Protein AF-A0A5B0N719-F1 (afdb_monomer)

Organism: NCBI:txid56615

Solvent-accessible surface area (backbone atoms only — not comparable to full-atom values): 7606 Å² total; per-residue (Å²): 74,69,68,37,44,54,38,32,76,72,73,35,22,42,89,78,24,72,66,42,41,52,54,50,47,60,51,62,78,51,52,43,96,76,28,27,24,29,72,31,68,63,18,52,64,71,74,46,94,36,74,33,99,54,61,28,63,41,53,22,18,38,50,40,45,19,40,58,40,20,56,54,85,70,59,62,67,48,50,37,25,48,47,39,49,58,73,53,44,46,97,88,70,46,58,76,88,70,76,77,76,37,72,49,93,50,78,42,75,41,82,56,87,60,44,50,50,59,35,37,54,50,26,49,55,54,46,42,73,74,41,74,87,62,87,126

Radius of gyration: 14.67 Å; Cα contacts (8 Å, |Δi|>4): 193; chains: 1; bounding box: 34×38×34 Å

InterPro domains:
  IPR008930 Terpenoid cyclases/protein prenyltransferase alpha-alpha toroid [SSF48239] (1-132)
  IPR018333 Squalene cyclase [PTHR11764] (1-131)
  IPR032696 Squalene cyclase, C-terminal [PF13243] (12-128)

Mean predicted aligned error: 2.64 Å

pLDDT: mean 96.44, std 3.18, range [80.75, 98.81]

Nearest PDB structures (foldseek):
  1w6j-assembly1_A  TM=9.826E-01  e=7.976E-10  Homo sapiens
  1w6k-assembly1_A  TM=9.835E-01  e=1.128E-09  Homo sapiens
  3sqc-assembly2_B  TM=9.086E-01  e=1.402E-05  Alicyclobacillus acidocaldarius
  2sqc-assembly1_A  TM=8.920E-01  e=5.302E-05  Alicyclobacillus acidocaldarius
  8pak-assembly1_A  TM=6.566E-01  e=6.083E-03  Cystobacter fuscus DSM 2262

Sequence (136 aa):
MFALESLSLNNETYKNSLLVKKACRFLLDRQMDDGGWGESFKSCEQGVYIHHQTSQVFQTAWAVLALLAAKYPEPEPIQRACRLIISRQTADGQWLDGAIEGVFNKTTSVTYPHYKFAWSISALGKAHKRFPDVQW

Structure (mmCIF, N/CA/C/O backbone):
data_AF-A0A5B0N719-F1
#
_entry.id   AF-A0A5B0N719-F1
#
loop_
_atom_site.group_PDB
_atom_site.id
_atom_site.type_symbol
_atom_site.label_atom_id
_atom_site.label_alt_id
_atom_site.label_comp_id
_atom_site.label_asym_id
_atom_site.label_entity_id
_atom_site.label_seq_id
_atom_site.pdbx_PDB_ins_code
_atom_site.Cartn_x
_atom_site.Cartn_y
_atom_site.Cartn_z
_atom_site.occupancy
_atom_site.B_iso_or_equiv
_atom_site.auth_seq_id
_atom_site.auth_comp_id
_atom_site.auth_asym_id
_atom_site.auth_atom_id
_atom_site.pdbx_PDB_model_num
ATOM 1 N N . MET A 1 1 ? -1.084 6.807 3.318 1.00 93.94 1 MET A N 1
ATOM 2 C CA . MET A 1 1 ? -0.419 6.299 4.537 1.00 93.94 1 MET A CA 1
ATOM 3 C C . MET A 1 1 ? -0.391 7.352 5.640 1.00 93.94 1 MET A C 1
ATOM 5 O O . MET A 1 1 ? -1.240 7.263 6.514 1.00 93.94 1 MET A O 1
ATOM 9 N N . PHE A 1 2 ? 0.462 8.382 5.558 1.00 97.69 2 PHE A N 1
ATOM 10 C CA . PHE A 1 2 ? 0.664 9.375 6.631 1.00 97.69 2 PHE A CA 1
ATOM 11 C C . PHE A 1 2 ? -0.615 9.971 7.237 1.00 97.69 2 PHE A C 1
ATOM 13 O O . PHE A 1 2 ? -0.742 10.045 8.453 1.00 97.69 2 PHE A O 1
ATOM 20 N N . ALA A 1 3 ? -1.592 10.357 6.410 1.00 97.81 3 ALA A N 1
ATOM 21 C CA . ALA A 1 3 ? -2.846 10.922 6.911 1.00 97.81 3 ALA A CA 1
ATOM 22 C C . ALA A 1 3 ? -3.629 9.939 7.802 1.00 97.81 3 ALA A C 1
ATOM 24 O O . ALA A 1 3 ? -4.135 10.328 8.847 1.00 97.81 3 ALA A O 1
ATOM 25 N N . LEU A 1 4 ? -3.695 8.659 7.420 1.00 98.31 4 LEU A N 1
ATOM 26 C CA . LEU A 1 4 ? -4.389 7.631 8.200 1.00 98.31 4 LEU A CA 1
ATOM 27 C C . LEU A 1 4 ? -3.636 7.274 9.488 1.00 98.31 4 LEU A C 1
ATOM 29 O O . LEU A 1 4 ? -4.271 7.022 10.506 1.00 98.31 4 LEU A O 1
ATOM 33 N N . GLU A 1 5 ? -2.302 7.310 9.470 1.00 97.50 5 GLU A N 1
ATOM 34 C CA . GLU A 1 5 ? -1.497 7.171 10.690 1.00 97.50 5 GLU A CA 1
ATOM 35 C C . GLU A 1 5 ? -1.738 8.334 11.657 1.00 97.50 5 GLU A C 1
ATOM 37 O O . GLU A 1 5 ? -2.019 8.100 12.829 1.00 97.50 5 GLU A O 1
ATOM 42 N N . SER A 1 6 ? -1.714 9.572 11.159 1.00 98.19 6 SER A N 1
ATOM 43 C CA . SER A 1 6 ? -1.976 10.773 11.961 1.00 98.19 6 SER A CA 1
ATOM 44 C C . SER A 1 6 ? -3.379 10.761 12.580 1.00 98.19 6 SER A C 1
ATOM 46 O O . SER A 1 6 ? -3.531 10.952 13.785 1.00 98.19 6 SER A O 1
ATOM 48 N N . LEU A 1 7 ? -4.406 10.432 11.790 1.00 98.00 7 LEU A N 1
ATOM 49 C CA . LEU A 1 7 ? -5.775 10.276 12.291 1.00 98.00 7 LEU A CA 1
ATOM 50 C C . LEU A 1 7 ? -5.859 9.183 13.367 1.00 98.00 7 LEU A C 1
ATOM 52 O O . LEU A 1 7 ? -6.474 9.393 14.414 1.00 98.00 7 LEU A O 1
ATOM 56 N N . SER A 1 8 ? -5.166 8.055 13.176 1.00 97.62 8 SER A N 1
ATOM 57 C CA . SER A 1 8 ? -5.121 6.999 14.190 1.00 97.62 8 SER A CA 1
ATOM 58 C C . SER A 1 8 ? -4.489 7.457 15.507 1.00 97.62 8 SER A C 1
ATOM 60 O O . SER A 1 8 ? -4.909 6.962 16.555 1.00 97.62 8 SER A O 1
ATOM 62 N N . LEU A 1 9 ? -3.506 8.365 15.490 1.00 97.62 9 LEU A N 1
ATOM 63 C CA . LEU A 1 9 ? -2.917 8.928 16.715 1.00 97.62 9 LEU A CA 1
ATOM 64 C C . LEU A 1 9 ? -3.929 9.778 17.499 1.00 97.62 9 LEU A C 1
ATOM 66 O O . LEU A 1 9 ? -3.878 9.813 18.725 1.00 97.62 9 LEU A O 1
ATOM 70 N N . ASN A 1 10 ? -4.905 10.366 16.808 1.00 97.38 10 ASN A N 1
ATOM 71 C CA . ASN A 1 10 ? -6.025 11.099 17.402 1.00 97.38 10 ASN A CA 1
ATOM 72 C C . ASN A 1 10 ? -7.240 10.207 17.715 1.00 97.38 10 ASN A C 1
ATOM 74 O O . ASN A 1 10 ? -8.340 10.707 17.936 1.00 97.38 10 ASN A O 1
ATOM 78 N N . ASN A 1 11 ? -7.062 8.881 17.748 1.00 97.25 11 ASN A N 1
ATOM 79 C CA . ASN A 1 11 ? -8.127 7.891 17.953 1.00 97.25 11 ASN A CA 1
ATOM 80 C C . ASN A 1 11 ? -9.230 7.899 16.877 1.00 97.25 11 ASN A C 1
ATOM 82 O O . ASN A 1 11 ? -10.307 7.327 17.084 1.00 97.25 11 ASN A O 1
ATOM 86 N N . GLU A 1 12 ? -8.962 8.477 15.706 1.00 98.31 12 GLU A N 1
ATOM 87 C CA . GLU A 1 12 ? -9.826 8.352 14.539 1.00 98.31 12 GLU A CA 1
ATOM 88 C C . GLU A 1 12 ? -9.482 7.082 13.756 1.00 98.31 12 GLU A C 1
ATOM 90 O O . GLU A 1 12 ? -8.357 6.851 13.324 1.00 98.31 12 GLU A O 1
ATOM 95 N N . THR A 1 13 ? -10.480 6.227 13.571 1.00 98.38 13 THR A N 1
ATOM 96 C CA . THR A 1 13 ? -10.358 4.898 12.964 1.00 98.38 13 THR A CA 1
ATOM 97 C C . THR A 1 13 ? -11.535 4.642 12.028 1.00 98.38 13 THR A C 1
ATOM 99 O O . THR A 1 13 ? -12.503 5.406 11.987 1.00 98.38 13 THR A O 1
ATOM 102 N N . TYR A 1 14 ? -11.505 3.522 11.306 1.00 98.44 14 TYR A N 1
ATOM 103 C CA . TYR A 1 14 ? -12.590 3.132 10.409 1.00 98.44 14 TYR A CA 1
ATOM 104 C C . TYR A 1 14 ? -13.943 3.033 11.127 1.00 98.44 14 TYR A C 1
ATOM 106 O O . TYR A 1 14 ? -14.981 3.326 10.540 1.00 98.44 14 TYR A O 1
ATOM 114 N N . LYS A 1 15 ? -13.957 2.665 12.415 1.00 98.38 15 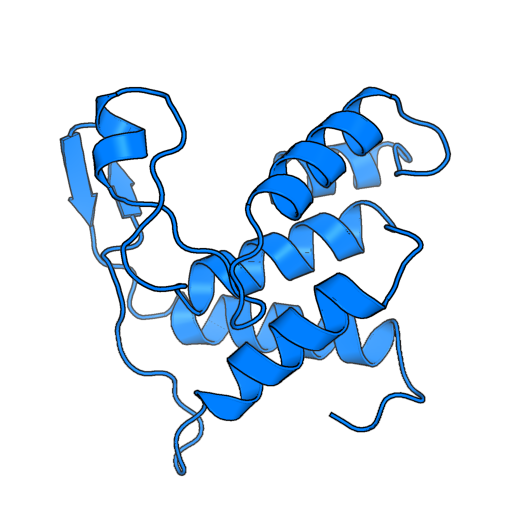LYS A N 1
ATOM 115 C CA . LYS A 1 15 ? -15.197 2.509 13.188 1.00 98.38 15 LYS A CA 1
ATOM 116 C C . LYS A 1 15 ? -15.908 3.844 13.446 1.00 98.38 15 LYS A C 1
ATOM 118 O O . LYS A 1 15 ? -17.136 3.878 13.414 1.00 98.38 15 LYS A O 1
ATOM 123 N N . ASN A 1 16 ? -15.161 4.921 13.698 1.00 98.19 16 ASN A N 1
ATOM 124 C CA . ASN A 1 16 ? -15.689 6.168 14.268 1.00 98.19 16 ASN A CA 1
ATOM 125 C C . ASN A 1 16 ? -15.454 7.433 13.423 1.00 98.19 16 ASN A C 1
ATOM 127 O O . ASN A 1 16 ? -16.022 8.465 13.761 1.00 98.19 16 ASN A O 1
ATOM 131 N N . SER A 1 17 ? -14.685 7.382 12.330 1.00 98.44 17 SER A N 1
ATOM 132 C CA . SER A 1 17 ? -14.409 8.561 11.496 1.00 98.44 17 SER A CA 1
ATOM 133 C C . SER A 1 17 ? -14.870 8.381 10.049 1.00 98.44 17 SER A C 1
ATOM 135 O O . SER A 1 17 ? -14.462 7.455 9.343 1.00 98.44 17 SER A O 1
ATOM 137 N N . LEU A 1 18 ? -15.707 9.309 9.573 1.00 98.25 18 LEU A N 1
ATOM 138 C CA . LEU A 1 18 ? -16.128 9.366 8.167 1.00 98.25 18 LEU A CA 1
ATOM 139 C C . LEU A 1 18 ? -14.948 9.661 7.229 1.00 98.25 18 LEU A C 1
ATOM 141 O O . LEU A 1 18 ? -14.931 9.163 6.103 1.00 98.25 18 LEU A O 1
ATOM 145 N N . LEU A 1 19 ? -13.959 10.434 7.687 1.00 97.94 19 LEU A N 1
ATOM 146 C CA . LEU A 1 19 ? -12.751 10.745 6.918 1.00 97.94 19 LEU A CA 1
ATOM 147 C C . LEU A 1 19 ? -11.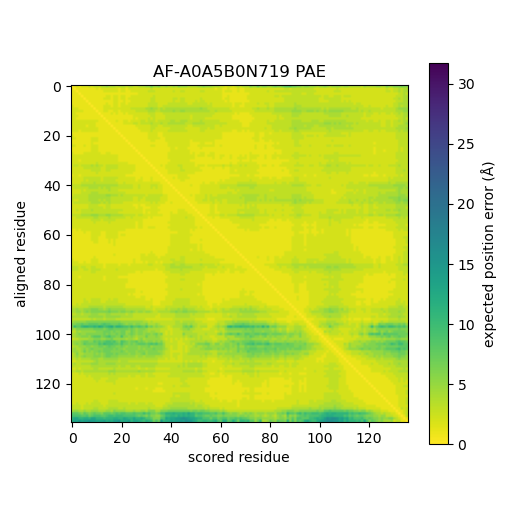909 9.486 6.712 1.00 97.94 19 LEU A C 1
ATOM 149 O O . LEU A 1 19 ? -11.521 9.183 5.583 1.00 97.94 19 LEU A O 1
ATOM 153 N N . VAL A 1 20 ? -11.713 8.702 7.777 1.00 98.69 20 VAL A N 1
ATOM 154 C CA . VAL A 1 20 ? -10.992 7.425 7.700 1.00 98.69 20 VAL A CA 1
ATOM 155 C C . VAL A 1 20 ? -11.710 6.445 6.773 1.00 98.69 20 VAL A C 1
ATOM 157 O O . VAL A 1 20 ? -11.068 5.848 5.912 1.00 98.69 20 VAL A O 1
ATOM 160 N N . LYS A 1 21 ? -13.043 6.328 6.863 1.00 98.75 21 LYS A N 1
ATOM 161 C CA . LYS A 1 21 ? -13.826 5.477 5.945 1.00 98.75 21 LYS A CA 1
ATOM 162 C C . LYS A 1 21 ? -13.633 5.873 4.481 1.00 98.75 21 LYS A C 1
ATOM 164 O O . LYS A 1 21 ? -13.397 5.001 3.647 1.00 98.75 21 LYS A O 1
ATOM 169 N N . LYS A 1 22 ? -13.691 7.174 4.168 1.00 98.62 22 LYS A N 1
ATOM 170 C CA . LYS A 1 22 ? -13.460 7.689 2.806 1.00 98.62 22 LYS A CA 1
ATOM 171 C C . LYS A 1 22 ? -12.043 7.387 2.316 1.00 98.62 22 LYS A C 1
ATOM 173 O O . LYS A 1 22 ? -11.881 6.939 1.185 1.00 98.62 22 LYS A O 1
ATOM 178 N N . ALA A 1 23 ? -11.033 7.576 3.163 1.00 98.56 23 ALA A N 1
ATOM 179 C CA . ALA A 1 23 ? -9.645 7.279 2.820 1.00 98.56 23 ALA A CA 1
ATOM 180 C C . ALA A 1 23 ? -9.406 5.775 2.589 1.00 98.56 23 ALA A C 1
ATOM 182 O O . ALA A 1 23 ? -8.760 5.404 1.612 1.00 98.56 23 ALA A O 1
ATOM 183 N N . CYS A 1 24 ? -9.970 4.899 3.428 1.00 98.75 24 CYS A N 1
ATOM 184 C CA . CYS A 1 24 ? -9.928 3.453 3.198 1.00 98.75 24 CYS A CA 1
ATOM 185 C C . CYS A 1 24 ? -10.615 3.080 1.885 1.00 98.75 24 CYS A C 1
ATOM 187 O O . CYS A 1 24 ? -10.041 2.340 1.094 1.00 98.75 24 CYS A O 1
ATOM 189 N N . ARG A 1 25 ? -11.811 3.623 1.620 1.00 98.69 25 ARG A N 1
ATOM 190 C CA . ARG A 1 25 ? -12.540 3.351 0.376 1.00 98.69 25 ARG A CA 1
ATOM 191 C C . ARG A 1 25 ? -11.738 3.770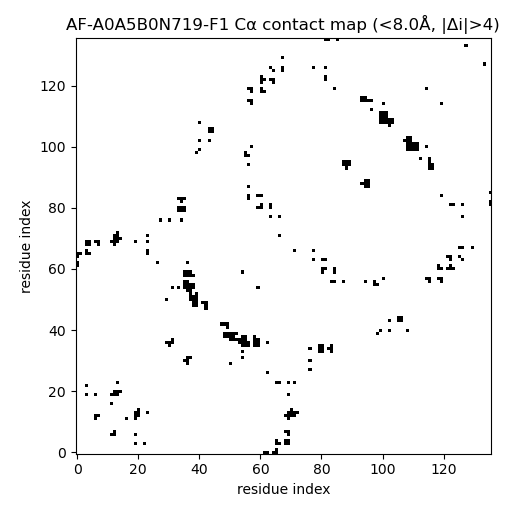 -0.855 1.00 98.69 25 ARG A C 1
ATOM 193 O O . ARG A 1 25 ? -11.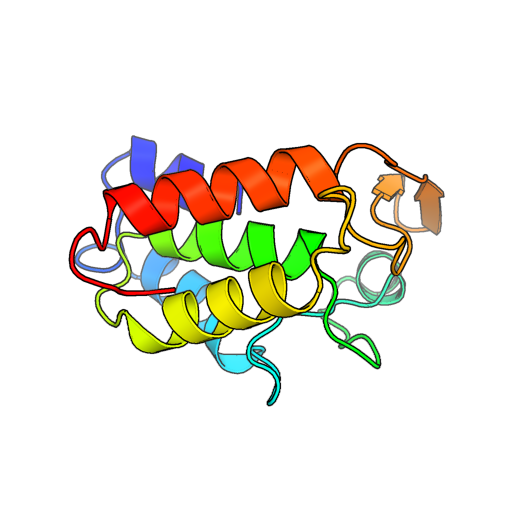633 2.985 -1.787 1.00 98.69 25 ARG A O 1
ATOM 200 N N . PHE A 1 26 ? -11.107 4.944 -0.817 1.00 98.69 26 PHE A N 1
ATOM 201 C CA . PHE A 1 26 ? -10.235 5.418 -1.892 1.00 98.69 26 PHE A CA 1
ATOM 202 C C . PHE A 1 26 ? -9.121 4.418 -2.231 1.00 98.69 26 PHE A C 1
ATOM 204 O O . PHE A 1 26 ? -8.872 4.180 -3.412 1.00 98.69 26 PHE A O 1
ATOM 211 N N . LEU A 1 27 ? -8.473 3.836 -1.213 1.00 98.69 27 LEU A N 1
ATOM 212 C CA . LEU A 1 27 ? -7.458 2.800 -1.410 1.00 98.69 27 LEU A CA 1
ATOM 213 C C . LEU A 1 27 ? -8.082 1.524 -1.977 1.00 98.69 27 LEU A C 1
ATOM 215 O O . LEU A 1 27 ? -7.612 1.023 -2.989 1.00 98.69 27 LEU A O 1
ATOM 219 N N . LEU A 1 28 ? -9.150 1.016 -1.364 1.00 98.62 28 LEU A N 1
ATOM 220 C CA . LEU A 1 28 ? -9.774 -0.252 -1.759 1.00 98.62 28 LEU A CA 1
ATOM 221 C C . LEU A 1 28 ? -10.310 -0.228 -3.195 1.00 98.62 28 LEU A C 1
ATOM 223 O O . LEU A 1 28 ? -10.139 -1.202 -3.914 1.00 98.62 28 LEU A O 1
ATOM 227 N N . ASP A 1 29 ? -10.856 0.905 -3.645 1.00 98.44 29 ASP A N 1
ATOM 228 C CA . ASP A 1 29 ? -11.302 1.108 -5.034 1.00 98.44 29 ASP A CA 1
ATOM 229 C C . ASP A 1 29 ? -10.161 1.050 -6.067 1.00 98.44 29 ASP A C 1
ATOM 231 O O . ASP A 1 29 ? -10.416 1.067 -7.267 1.00 98.44 29 ASP A O 1
ATOM 235 N N . ARG A 1 30 ? -8.904 1.035 -5.612 1.00 98.62 30 ARG A N 1
ATOM 236 C CA . ARG A 1 30 ? -7.691 1.063 -6.444 1.00 98.62 30 ARG A CA 1
ATOM 237 C C . ARG A 1 30 ? -6.794 -0.152 -6.229 1.00 98.62 30 ARG A C 1
ATOM 239 O O . ARG A 1 30 ? -5.686 -0.170 -6.766 1.00 98.62 30 ARG A O 1
ATOM 246 N N . GLN A 1 31 ? -7.234 -1.136 -5.441 1.00 98.75 31 GLN A N 1
ATOM 247 C CA . GLN A 1 31 ? -6.515 -2.400 -5.344 1.00 98.75 31 GLN A CA 1
ATOM 248 C C . GLN A 1 31 ? -6.600 -3.119 -6.691 1.00 98.75 31 GLN A C 1
ATOM 250 O O . GLN A 1 31 ? -7.685 -3.295 -7.237 1.00 98.75 31 GLN A O 1
ATOM 255 N N . MET A 1 32 ? -5.454 -3.521 -7.225 1.00 98.56 32 MET A N 1
ATOM 256 C CA . MET A 1 32 ? -5.360 -4.225 -8.501 1.00 98.56 32 MET A CA 1
ATOM 257 C C . MET A 1 32 ? -5.713 -5.713 -8.334 1.00 98.56 32 MET A C 1
ATOM 259 O O . MET A 1 32 ? -5.771 -6.239 -7.216 1.00 98.56 32 MET A O 1
ATOM 263 N N . ASP A 1 33 ? -5.926 -6.414 -9.448 1.00 98.25 33 ASP A N 1
A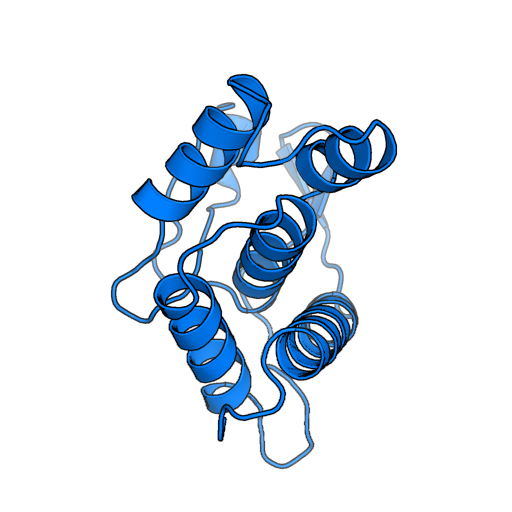TOM 264 C CA . ASP A 1 33 ? -6.314 -7.835 -9.457 1.00 98.25 33 ASP A CA 1
ATOM 265 C C . ASP A 1 33 ? -5.270 -8.742 -8.790 1.00 98.25 33 ASP A C 1
ATOM 267 O O . ASP A 1 33 ? -5.614 -9.720 -8.123 1.00 98.25 33 ASP A O 1
ATOM 271 N N . ASP A 1 34 ? -3.993 -8.368 -8.867 1.00 98.19 34 ASP A N 1
ATOM 272 C CA . ASP A 1 34 ? -2.896 -9.076 -8.200 1.00 98.19 34 ASP A CA 1
ATOM 273 C C . ASP A 1 34 ? -2.843 -8.840 -6.676 1.00 98.19 34 ASP A C 1
ATOM 275 O O . ASP A 1 34 ? -2.084 -9.497 -5.968 1.00 98.19 34 ASP A O 1
ATOM 279 N N . GLY A 1 35 ? -3.673 -7.935 -6.150 1.00 98.38 35 GLY A N 1
ATOM 280 C CA . GLY A 1 35 ? -3.741 -7.580 -4.732 1.00 98.38 35 GLY A CA 1
ATOM 281 C C . GLY A 1 35 ? -2.902 -6.364 -4.346 1.00 98.38 35 GLY A C 1
ATOM 282 O O . GLY A 1 35 ? -2.932 -5.962 -3.181 1.00 98.38 35 GLY A O 1
ATOM 283 N N . GLY A 1 36 ? -2.171 -5.765 -5.285 1.00 98.56 36 GLY A N 1
ATOM 284 C CA . GLY A 1 36 ? -1.299 -4.625 -5.029 1.00 98.56 36 GLY A CA 1
ATOM 285 C C . GLY A 1 36 ? -1.900 -3.261 -5.344 1.00 98.56 36 GLY A C 1
ATOM 286 O O . GLY A 1 36 ? -3.042 -3.130 -5.778 1.00 98.56 36 GLY A O 1
ATOM 287 N N . TRP A 1 37 ? -1.076 -2.231 -5.154 1.00 98.75 37 TRP A N 1
ATOM 288 C CA . TRP A 1 37 ? -1.335 -0.855 -5.581 1.00 98.75 37 TRP A CA 1
ATOM 289 C C . TRP A 1 37 ? -0.203 -0.351 -6.461 1.00 98.75 37 TRP A C 1
ATOM 291 O O . TRP A 1 37 ? 0.964 -0.635 -6.196 1.00 98.75 37 TRP A O 1
ATOM 301 N N . GLY A 1 38 ? -0.557 0.417 -7.487 1.00 98.00 38 GLY A N 1
ATOM 302 C CA . GLY A 1 38 ? 0.372 1.016 -8.437 1.00 98.00 38 GLY A CA 1
ATOM 303 C C . GLY A 1 38 ? -0.117 2.395 -8.867 1.00 98.00 38 GLY A C 1
ATOM 304 O O . GLY A 1 38 ? -1.138 2.494 -9.539 1.00 98.00 38 GLY A O 1
ATOM 305 N N . GLU A 1 39 ? 0.612 3.447 -8.514 1.00 97.94 39 GLU A N 1
ATOM 306 C CA . GLU A 1 39 ? 0.384 4.831 -8.925 1.00 97.94 39 GLU A CA 1
ATOM 307 C C . GLU A 1 39 ? 1.523 5.293 -9.840 1.00 97.94 39 GLU A C 1
ATOM 309 O O . GLU A 1 39 ? 2.703 5.110 -9.534 1.00 97.94 39 GLU A O 1
ATOM 314 N N . SER A 1 40 ? 1.163 5.889 -10.975 1.00 96.19 40 SER A N 1
ATOM 315 C CA . SER A 1 40 ? 2.098 6.477 -11.930 1.00 96.19 40 SER A CA 1
ATOM 316 C C . SER A 1 40 ? 2.627 7.816 -11.424 1.00 96.19 40 SER A C 1
ATOM 318 O O . SER A 1 40 ? 1.874 8.602 -10.851 1.00 96.19 40 SER A O 1
ATOM 320 N N . PHE A 1 41 ? 3.883 8.135 -11.748 1.00 94.06 41 PHE A N 1
ATOM 321 C CA . PHE A 1 41 ? 4.482 9.453 -11.512 1.00 94.06 41 PHE A CA 1
ATOM 322 C C . PHE A 1 41 ? 3.624 10.615 -12.046 1.00 94.06 41 PHE A C 1
ATOM 324 O O . PHE A 1 41 ? 3.544 11.668 -11.416 1.00 94.06 41 PHE A O 1
ATOM 331 N N . LYS A 1 42 ? 2.899 10.405 -13.156 1.00 94.88 42 LYS A N 1
ATOM 332 C CA . LYS A 1 42 ? 1.984 11.406 -13.733 1.00 94.88 42 LYS A CA 1
ATOM 333 C C . LYS A 1 42 ? 0.925 11.893 -12.743 1.00 94.88 42 LYS A C 1
ATOM 335 O O . LYS A 1 42 ? 0.404 12.995 -12.894 1.00 94.88 42 LYS A O 1
ATOM 340 N N . SER A 1 43 ? 0.613 11.097 -11.722 1.00 96.38 43 SER A N 1
ATOM 341 C CA . SER A 1 43 ? -0.316 11.489 -10.662 1.00 96.38 43 SER A CA 1
ATOM 342 C C . SER A 1 43 ? 0.185 12.705 -9.894 1.00 96.38 43 SER A C 1
ATOM 344 O O . SER A 1 43 ? -0.591 13.579 -9.503 1.00 96.38 43 SER A O 1
ATOM 346 N N . CYS A 1 44 ? 1.504 12.805 -9.723 1.00 95.19 44 CYS A N 1
ATOM 347 C CA . CYS A 1 44 ? 2.135 13.958 -9.112 1.00 95.19 44 CYS A CA 1
ATOM 348 C C . CYS A 1 44 ? 1.977 15.192 -9.999 1.00 95.19 44 CYS A C 1
ATOM 350 O O . CYS A 1 44 ? 1.551 16.224 -9.489 1.00 95.19 44 CYS A O 1
ATOM 352 N N . GLU A 1 45 ? 2.233 15.072 -11.302 1.00 94.19 45 GLU A N 1
ATOM 353 C CA . GLU A 1 45 ? 2.118 16.171 -12.271 1.00 94.19 45 GLU A CA 1
ATOM 354 C C . GLU A 1 45 ? 0.681 16.693 -12.398 1.00 94.19 45 GLU A C 1
ATOM 356 O O . GLU A 1 45 ? 0.456 17.901 -12.400 1.00 94.19 45 GLU A O 1
ATOM 361 N N . GLN A 1 46 ? -0.299 15.788 -12.469 1.00 96.19 46 GLN A N 1
ATOM 362 C CA . GLN A 1 46 ? -1.698 16.132 -12.749 1.00 96.19 46 GLN A CA 1
ATOM 363 C C . GLN A 1 46 ? -2.546 16.352 -11.490 1.00 96.19 46 GLN A C 1
ATOM 365 O O . GLN A 1 46 ? -3.664 16.854 -11.577 1.00 96.19 46 GLN A O 1
ATOM 370 N N . GLY A 1 47 ? -2.043 15.979 -10.310 1.00 96.06 47 GLY A N 1
ATOM 371 C CA . GLY A 1 47 ? -2.771 16.129 -9.048 1.00 96.06 47 GLY A CA 1
ATOM 372 C C . GLY A 1 47 ? -3.978 15.198 -8.899 1.00 96.06 47 GLY A C 1
ATOM 373 O O . GLY A 1 47 ? -4.845 15.454 -8.066 1.00 96.06 47 GLY A O 1
ATOM 374 N N . VAL A 1 48 ? -4.037 14.123 -9.681 1.00 96.94 48 VAL A N 1
ATOM 375 C CA . VAL A 1 48 ? -5.087 13.097 -9.639 1.00 96.94 48 VAL A CA 1
ATOM 376 C C . VAL A 1 48 ? -4.445 11.718 -9.658 1.00 96.94 48 VAL A C 1
ATOM 378 O O . VAL A 1 48 ? -3.374 11.554 -10.225 1.00 96.94 48 VAL A O 1
ATOM 381 N N . TYR A 1 49 ? -5.089 10.718 -9.058 1.00 97.62 49 TYR A N 1
ATOM 382 C CA . TYR A 1 49 ? -4.545 9.361 -9.045 1.00 97.62 49 TYR A CA 1
ATOM 383 C C . TYR A 1 49 ? -4.611 8.733 -10.437 1.00 97.62 49 TYR A C 1
ATOM 385 O O . TYR A 1 49 ? -5.701 8.556 -10.986 1.00 97.62 49 TYR A O 1
ATOM 393 N N . ILE A 1 50 ? -3.460 8.343 -10.972 1.00 97.94 50 ILE A N 1
ATOM 394 C CA . ILE A 1 50 ? -3.324 7.651 -12.252 1.00 97.94 50 ILE A CA 1
ATOM 395 C C . ILE A 1 50 ? -2.707 6.288 -11.973 1.00 97.94 50 ILE A C 1
ATOM 397 O O . ILE A 1 50 ? -1.596 6.196 -11.451 1.00 97.94 50 ILE A O 1
ATOM 401 N N . HIS A 1 51 ? -3.416 5.224 -12.345 1.00 97.69 51 HIS A N 1
ATOM 402 C CA . HIS A 1 51 ? -2.907 3.868 -12.187 1.00 97.69 51 HIS A CA 1
ATOM 403 C C . HIS A 1 51 ? -1.597 3.674 -12.956 1.00 97.69 51 HIS A C 1
ATOM 405 O O . HIS A 1 51 ? -1.462 4.070 -14.115 1.00 97.69 51 HIS A O 1
ATOM 411 N N . HIS A 1 52 ? -0.634 3.039 -12.296 1.00 97.69 52 HIS A N 1
ATOM 412 C CA . HIS A 1 52 ? 0.511 2.448 -12.970 1.00 97.69 52 HIS A CA 1
ATOM 413 C C . HIS A 1 52 ? 0.073 1.175 -13.712 1.00 97.69 52 HIS A C 1
ATOM 415 O O . HIS A 1 52 ? -0.916 0.544 -13.341 1.00 97.69 52 HIS A O 1
ATOM 421 N N . GLN A 1 53 ? 0.818 0.767 -14.743 1.00 96.75 53 GLN A N 1
ATOM 422 C CA . GLN A 1 53 ? 0.511 -0.439 -15.528 1.00 96.75 53 GLN A CA 1
ATOM 423 C C . GLN A 1 53 ? 0.565 -1.723 -14.686 1.00 96.75 53 GLN A C 1
ATOM 425 O O . GLN A 1 53 ? -0.107 -2.703 -14.989 1.00 96.75 53 GLN A O 1
ATOM 430 N N . THR A 1 54 ? 1.377 -1.716 -13.633 1.00 97.38 54 THR A N 1
ATOM 431 C CA . THR A 1 54 ? 1.572 -2.825 -12.695 1.00 97.38 54 THR A CA 1
ATOM 432 C C . THR A 1 54 ? 1.606 -2.301 -11.267 1.00 97.38 54 THR A C 1
ATOM 434 O O . THR A 1 54 ? 2.023 -1.161 -11.029 1.00 97.38 54 THR A O 1
ATOM 437 N N . SER A 1 55 ? 1.217 -3.133 -10.304 1.00 98.12 55 SER A N 1
ATOM 438 C CA . SER A 1 55 ? 1.350 -2.787 -8.891 1.00 98.12 55 SER A CA 1
ATOM 439 C C . SER A 1 55 ? 2.823 -2.672 -8.485 1.00 98.12 55 SER A C 1
ATOM 441 O O . SER A 1 55 ? 3.688 -3.389 -8.991 1.00 98.12 55 SER A O 1
ATOM 443 N N . GLN A 1 56 ? 3.111 -1.783 -7.541 1.00 98.00 56 GLN A N 1
ATOM 444 C CA . GLN A 1 56 ? 4.446 -1.513 -7.020 1.00 98.00 56 GLN A CA 1
ATOM 445 C C . GLN A 1 56 ? 4.552 -2.023 -5.587 1.00 98.00 56 GLN A C 1
ATOM 447 O O . GLN A 1 56 ? 3.666 -1.780 -4.765 1.00 98.00 56 GLN A O 1
ATOM 452 N N . VAL A 1 57 ? 5.646 -2.713 -5.258 1.00 98.06 57 VAL A N 1
ATOM 453 C CA . VAL A 1 57 ? 5.826 -3.325 -3.929 1.00 98.06 57 VAL A CA 1
ATOM 454 C C . VAL A 1 57 ? 5.773 -2.267 -2.822 1.00 98.06 57 VAL A C 1
ATOM 456 O O . VAL A 1 57 ? 5.022 -2.418 -1.860 1.00 98.06 57 VAL A O 1
ATOM 459 N N . PHE A 1 58 ? 6.500 -1.157 -2.978 1.00 96.94 58 PHE A N 1
ATOM 460 C CA . PHE A 1 58 ? 6.552 -0.102 -1.962 1.00 96.94 58 PHE A CA 1
ATOM 461 C C . PHE A 1 58 ? 5.200 0.613 -1.775 1.00 96.94 58 PHE A C 1
ATOM 463 O O . PHE A 1 58 ? 4.798 0.875 -0.643 1.00 96.94 58 PHE A O 1
ATOM 470 N N . GLN A 1 59 ? 4.451 0.867 -2.856 1.00 98.19 59 GLN A N 1
ATOM 471 C CA . GLN A 1 59 ? 3.118 1.486 -2.771 1.00 98.19 59 GLN A CA 1
ATOM 472 C C . GLN A 1 59 ? 2.089 0.520 -2.179 1.00 98.19 59 GLN A C 1
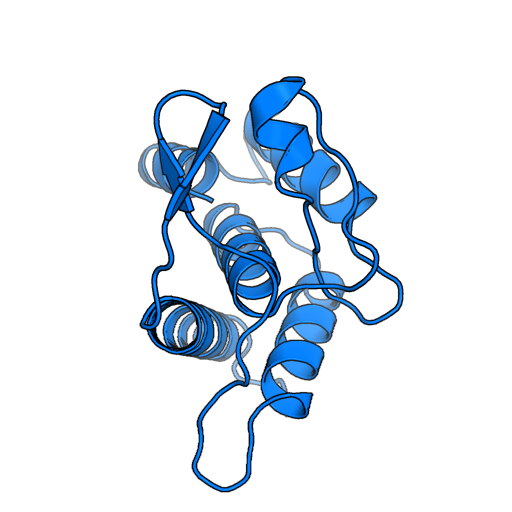ATOM 474 O O . GLN A 1 59 ? 1.239 0.927 -1.386 1.00 98.19 59 GLN A O 1
ATOM 479 N N . THR A 1 60 ? 2.204 -0.771 -2.497 1.00 98.69 60 THR A N 1
ATOM 480 C CA . THR A 1 60 ? 1.404 -1.830 -1.868 1.00 98.69 60 THR A CA 1
ATOM 481 C C . THR A 1 60 ? 1.664 -1.875 -0.362 1.00 98.69 60 THR A C 1
ATOM 483 O O . THR A 1 60 ? 0.720 -1.893 0.428 1.00 98.69 60 THR A O 1
ATOM 4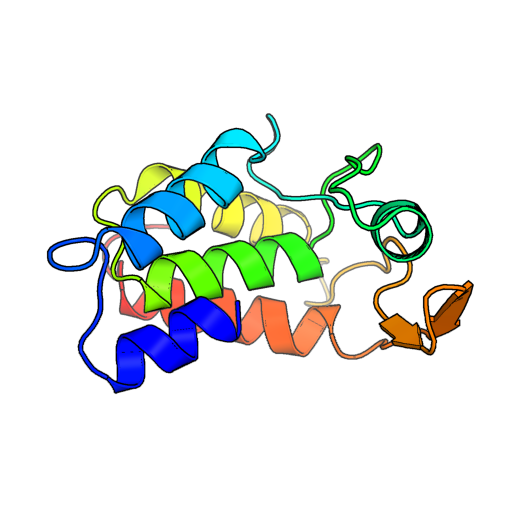86 N N . ALA A 1 61 ? 2.929 -1.792 0.058 1.00 98.56 61 ALA A N 1
ATOM 487 C CA . ALA A 1 61 ? 3.290 -1.714 1.469 1.00 98.56 61 ALA A CA 1
ATOM 488 C C . ALA A 1 61 ? 2.701 -0.466 2.156 1.00 98.56 61 ALA A C 1
ATOM 490 O O . ALA A 1 61 ? 2.166 -0.565 3.261 1.00 98.56 61 ALA A O 1
ATOM 491 N N . TRP A 1 62 ? 2.706 0.698 1.498 1.00 98.62 62 TRP A N 1
ATOM 492 C CA . TRP A 1 62 ? 2.052 1.904 2.024 1.00 98.62 62 TRP A CA 1
ATOM 493 C C . TRP A 1 62 ? 0.542 1.747 2.200 1.00 98.62 62 TRP A C 1
ATOM 495 O O . TRP A 1 62 ? -0.005 2.245 3.188 1.00 98.62 62 TRP A O 1
ATOM 505 N N . ALA A 1 63 ? -0.138 1.079 1.266 1.00 98.75 63 ALA A N 1
ATOM 506 C CA . ALA A 1 63 ? -1.568 0.804 1.370 1.00 98.75 63 ALA A CA 1
ATOM 507 C C . ALA A 1 63 ? -1.871 -0.129 2.554 1.00 98.75 63 ALA A C 1
ATOM 509 O O . ALA A 1 63 ? -2.757 0.178 3.353 1.00 98.75 63 ALA A O 1
ATOM 510 N N . VAL A 1 64 ? -1.076 -1.192 2.738 1.00 98.75 64 VAL A N 1
ATOM 511 C CA . VAL A 1 64 ? -1.163 -2.088 3.906 1.00 98.75 64 VAL A CA 1
ATOM 512 C C . VAL A 1 64 ? -1.014 -1.305 5.208 1.00 98.75 64 VAL A C 1
ATOM 514 O O . VAL A 1 64 ? -1.883 -1.379 6.076 1.00 98.75 64 VAL A O 1
ATOM 517 N N . LEU A 1 65 ? 0.047 -0.505 5.336 1.00 98.81 65 LEU A N 1
ATOM 518 C CA . LEU A 1 65 ? 0.299 0.305 6.532 1.00 98.81 65 LEU A CA 1
ATOM 519 C C . LEU A 1 65 ? -0.852 1.275 6.819 1.00 98.81 65 LEU A C 1
ATOM 521 O O . LEU A 1 65 ? -1.290 1.399 7.962 1.00 98.81 65 LEU A O 1
ATOM 525 N N . ALA A 1 66 ? -1.388 1.911 5.777 1.00 98.75 66 ALA A N 1
ATOM 526 C CA . ALA A 1 66 ? -2.509 2.832 5.895 1.00 98.75 66 ALA A CA 1
ATOM 527 C C . ALA A 1 66 ? -3.793 2.137 6.388 1.00 98.75 66 ALA A C 1
ATOM 529 O O . ALA A 1 66 ? -4.458 2.645 7.291 1.00 98.75 66 ALA A O 1
ATOM 530 N N . LEU A 1 67 ? -4.135 0.973 5.825 1.00 98.75 67 LEU A N 1
ATOM 531 C CA . LEU A 1 67 ? -5.319 0.200 6.217 1.00 98.75 67 LEU A CA 1
ATOM 532 C C . LEU A 1 67 ? -5.186 -0.382 7.634 1.00 98.75 67 LEU A C 1
ATOM 534 O O . LEU A 1 67 ? -6.157 -0.377 8.396 1.00 98.75 67 LEU A O 1
ATOM 538 N N . LEU A 1 68 ? -3.982 -0.820 8.017 1.00 98.50 68 LEU A N 1
ATOM 539 C CA . LEU A 1 68 ? -3.685 -1.263 9.381 1.00 98.50 68 LEU A CA 1
ATOM 540 C C . LEU A 1 68 ? -3.829 -0.116 10.390 1.00 98.50 68 LEU A C 1
ATOM 542 O O . LEU A 1 68 ? -4.480 -0.299 11.420 1.00 98.50 68 LEU A O 1
ATOM 546 N N . ALA A 1 69 ? -3.281 1.066 10.088 1.00 98.44 69 ALA A N 1
ATOM 547 C CA . ALA A 1 69 ? -3.424 2.257 10.929 1.00 98.44 69 ALA A CA 1
ATOM 548 C C . ALA A 1 69 ? -4.898 2.652 11.102 1.00 98.44 69 ALA A C 1
ATOM 550 O O . ALA A 1 69 ? -5.352 2.921 12.211 1.00 98.44 69 ALA A O 1
ATOM 551 N N . ALA A 1 70 ? -5.683 2.573 10.027 1.00 98.44 70 ALA A N 1
ATOM 552 C CA . ALA A 1 70 ? -7.118 2.829 10.064 1.00 98.44 70 ALA A CA 1
ATOM 553 C C . ALA A 1 70 ? -7.925 1.804 10.886 1.00 98.44 70 ALA A C 1
ATOM 555 O O . ALA A 1 70 ? -9.120 2.015 11.105 1.00 98.44 70 ALA A O 1
ATOM 556 N N . LYS A 1 71 ? -7.313 0.695 11.327 1.00 98.00 71 LYS A N 1
ATOM 557 C CA . LYS A 1 71 ? -7.996 -0.473 11.907 1.00 98.00 71 LYS A CA 1
ATOM 558 C C . LYS A 1 71 ? -9.126 -0.970 10.998 1.00 98.00 71 LYS A C 1
ATOM 560 O O . LYS A 1 71 ? -10.236 -1.228 11.467 1.00 98.00 71 LYS A O 1
ATOM 565 N N . TYR A 1 72 ? -8.848 -1.053 9.695 1.00 98.38 72 TYR A N 1
ATOM 566 C CA . TYR A 1 72 ? -9.810 -1.553 8.718 1.00 98.38 72 TYR A CA 1
ATOM 567 C C . TYR A 1 72 ? -10.276 -2.976 9.109 1.00 98.38 72 TYR A C 1
ATOM 569 O O . TYR A 1 72 ? -9.434 -3.788 9.508 1.00 98.38 72 TYR A O 1
ATOM 577 N N . PRO A 1 73 ? -11.594 -3.263 9.097 1.00 97.00 73 PRO A N 1
ATOM 578 C CA . PRO A 1 73 ? -12.126 -4.487 9.694 1.00 97.00 73 PRO A CA 1
ATOM 579 C C . PRO A 1 73 ? -11.888 -5.734 8.843 1.00 97.00 73 PRO A C 1
ATOM 581 O O . PRO A 1 73 ? -11.632 -6.792 9.415 1.00 97.00 73 PRO A O 1
ATOM 584 N N . GLU A 1 74 ? -11.937 -5.616 7.513 1.00 96.69 74 GLU A N 1
ATOM 585 C CA . GLU A 1 74 ? -11.839 -6.778 6.632 1.00 96.69 74 GLU A CA 1
ATOM 586 C C . GLU A 1 74 ? -10.370 -7.149 6.381 1.00 96.69 74 GLU A C 1
ATOM 588 O O . GLU A 1 74 ? -9.590 -6.307 5.921 1.00 96.69 74 GLU A O 1
ATOM 593 N N . PRO A 1 75 ? -9.961 -8.396 6.667 1.00 96.12 75 PRO A N 1
ATOM 594 C CA . PRO A 1 75 ? -8.568 -8.805 6.536 1.00 96.12 75 PRO A CA 1
ATOM 595 C C . PRO A 1 75 ? -8.153 -9.053 5.081 1.00 96.12 75 PRO A C 1
ATOM 597 O O . PRO A 1 75 ? -6.982 -8.888 4.747 1.00 96.12 75 PRO A O 1
ATOM 600 N N . GLU A 1 76 ? -9.094 -9.438 4.219 1.00 97.38 76 GLU A N 1
ATOM 601 C CA . GLU A 1 76 ? -8.824 -9.965 2.876 1.00 97.38 76 GLU A CA 1
ATOM 602 C C . GLU A 1 76 ? -8.008 -9.008 1.982 1.00 97.38 76 GLU A C 1
ATOM 604 O O . GLU A 1 76 ? -6.968 -9.444 1.472 1.00 97.38 76 GLU A O 1
ATOM 609 N N . PRO A 1 77 ? -8.328 -7.697 1.889 1.00 98.31 77 PRO A N 1
ATOM 610 C CA . PRO A 1 77 ? -7.557 -6.786 1.044 1.00 98.31 77 PRO A CA 1
ATOM 611 C C . PRO A 1 77 ? -6.105 -6.652 1.505 1.00 98.31 77 PRO A C 1
ATOM 613 O O . PRO A 1 77 ? -5.186 -6.599 0.689 1.00 98.31 77 PRO A O 1
ATOM 616 N N . ILE A 1 78 ? -5.886 -6.638 2.823 1.00 98.56 78 ILE A N 1
ATOM 617 C CA . ILE A 1 78 ? -4.547 -6.572 3.415 1.00 98.56 78 ILE A CA 1
ATOM 618 C C . ILE A 1 78 ? -3.808 -7.890 3.175 1.00 98.56 78 ILE A C 1
ATOM 620 O O . ILE A 1 78 ? -2.623 -7.880 2.846 1.00 98.56 78 ILE A O 1
ATOM 624 N N . GLN A 1 79 ? -4.498 -9.026 3.291 1.00 98.19 79 GLN A N 1
ATOM 625 C CA . GLN A 1 79 ? -3.882 -10.331 3.094 1.00 98.19 79 GLN A CA 1
ATOM 626 C C . GLN A 1 79 ? -3.414 -10.545 1.653 1.00 98.19 79 GLN A C 1
ATOM 628 O O . GLN A 1 79 ? -2.285 -10.990 1.445 1.00 98.19 79 GLN A O 1
ATOM 633 N N . ARG A 1 80 ? -4.240 -10.185 0.663 1.00 98.31 80 ARG A N 1
ATOM 634 C CA . ARG A 1 80 ? -3.863 -10.227 -0.760 1.00 98.31 80 ARG A CA 1
ATOM 635 C C . ARG A 1 80 ? -2.623 -9.385 -1.042 1.00 98.31 80 ARG A C 1
ATOM 637 O O . ARG A 1 80 ? -1.697 -9.850 -1.701 1.00 98.31 80 ARG A O 1
ATOM 644 N N . ALA A 1 81 ? -2.570 -8.187 -0.470 1.00 98.56 81 ALA A N 1
ATOM 645 C CA . ALA A 1 81 ? -1.431 -7.287 -0.592 1.00 98.56 81 ALA A CA 1
ATOM 646 C C . ALA A 1 81 ? -0.145 -7.874 0.008 1.00 98.56 81 ALA A C 1
ATOM 648 O O . ALA A 1 81 ? 0.915 -7.828 -0.612 1.00 98.56 81 ALA A O 1
ATOM 649 N N . CYS A 1 82 ? -0.229 -8.462 1.203 1.00 98.50 82 CYS A N 1
ATOM 650 C CA . CYS A 1 82 ? 0.910 -9.112 1.846 1.00 98.50 82 CYS A CA 1
ATOM 651 C C . CYS A 1 82 ? 1.395 -10.336 1.059 1.00 98.50 82 CYS A C 1
ATOM 653 O O . CYS A 1 82 ? 2.601 -10.474 0.867 1.00 98.50 82 CYS A O 1
ATOM 655 N N . ARG A 1 83 ? 0.486 -11.173 0.535 1.00 98.25 83 ARG A N 1
ATOM 656 C CA . ARG A 1 83 ? 0.847 -12.304 -0.340 1.00 98.25 83 ARG A CA 1
ATOM 657 C C . ARG A 1 83 ? 1.561 -11.837 -1.602 1.00 98.25 83 ARG A C 1
ATOM 659 O O . ARG A 1 83 ? 2.568 -12.429 -1.973 1.00 98.25 83 ARG A O 1
ATOM 666 N N . LEU A 1 84 ? 1.102 -10.747 -2.221 1.00 98.44 84 LEU A N 1
ATOM 667 C CA . LEU A 1 84 ? 1.802 -10.145 -3.354 1.00 98.44 84 LEU A CA 1
ATOM 668 C C . LEU A 1 84 ? 3.226 -9.728 -2.967 1.00 98.44 84 LEU A C 1
ATOM 670 O O . LEU A 1 84 ? 4.172 -10.093 -3.664 1.00 98.44 84 LEU A O 1
ATOM 674 N N . ILE A 1 85 ? 3.386 -8.982 -1.867 1.00 98.50 85 ILE A N 1
ATOM 675 C CA . ILE A 1 85 ? 4.706 -8.542 -1.394 1.00 98.50 85 ILE A CA 1
ATOM 676 C C . ILE A 1 85 ? 5.612 -9.763 -1.195 1.00 98.50 85 ILE A C 1
ATOM 678 O O . ILE A 1 85 ? 6.709 -9.785 -1.740 1.00 98.50 85 ILE A O 1
ATOM 682 N N . ILE A 1 86 ? 5.148 -10.805 -0.504 1.00 98.12 86 ILE A N 1
ATOM 683 C CA . ILE A 1 86 ? 5.927 -12.030 -0.259 1.00 98.12 86 ILE A CA 1
ATOM 684 C C . ILE A 1 86 ? 6.276 -12.743 -1.5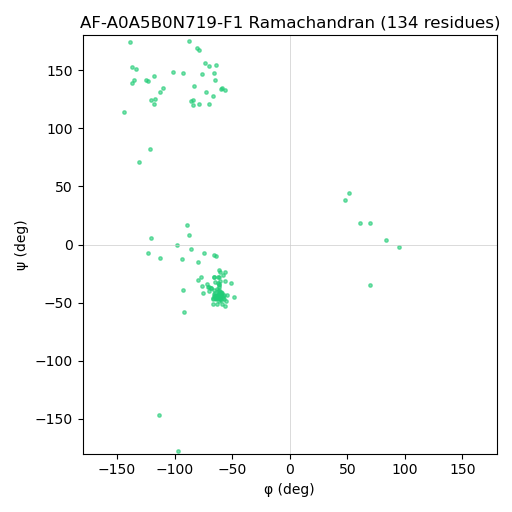68 1.00 98.12 86 ILE A C 1
ATOM 686 O O . ILE A 1 86 ? 7.433 -13.083 -1.783 1.00 98.12 86 ILE A O 1
ATOM 690 N N . SER A 1 87 ? 5.316 -12.895 -2.484 1.00 97.75 87 SER A N 1
ATOM 691 C CA . SER A 1 87 ? 5.535 -13.567 -3.775 1.00 97.75 87 SER A CA 1
ATOM 692 C C . SER A 1 87 ? 6.583 -12.884 -4.660 1.00 97.75 87 SER A C 1
ATOM 694 O O . SER A 1 87 ? 7.144 -13.512 -5.553 1.00 97.75 87 SER A O 1
ATOM 696 N N . ARG A 1 88 ? 6.843 -11.591 -4.425 1.00 97.94 88 ARG A N 1
ATOM 697 C CA . ARG A 1 88 ? 7.835 -10.789 -5.154 1.00 97.94 88 ARG A CA 1
ATOM 698 C C . ARG A 1 88 ? 9.169 -10.669 -4.421 1.00 97.94 88 ARG A C 1
ATOM 700 O O . ARG A 1 88 ? 10.060 -9.989 -4.932 1.00 97.94 88 ARG A O 1
ATOM 707 N N . GLN A 1 89 ? 9.297 -11.274 -3.241 1.00 98.12 89 GLN A N 1
ATOM 708 C CA . GLN A 1 89 ? 10.574 -11.362 -2.550 1.00 98.12 89 GLN A CA 1
ATOM 709 C C . GLN A 1 89 ? 11.467 -12.367 -3.283 1.00 98.12 89 GLN A C 1
ATOM 711 O O . GLN A 1 89 ? 11.047 -13.474 -3.618 1.00 98.12 89 GLN A O 1
ATOM 716 N N . THR A 1 90 ? 12.701 -11.974 -3.564 1.00 97.75 90 THR A N 1
ATOM 717 C CA . THR A 1 90 ? 13.696 -12.833 -4.209 1.00 97.75 90 THR A CA 1
ATOM 718 C C . THR A 1 90 ? 14.347 -13.775 -3.191 1.00 97.75 90 THR A C 1
ATOM 720 O O . THR A 1 90 ? 14.200 -13.617 -1.979 1.00 97.75 90 THR A O 1
ATOM 723 N N . ALA A 1 91 ? 15.109 -14.759 -3.675 1.00 97.00 91 ALA A N 1
ATOM 724 C CA . ALA A 1 91 ? 15.750 -15.771 -2.829 1.00 97.00 91 ALA A CA 1
ATOM 725 C C . ALA A 1 91 ? 16.754 -15.196 -1.808 1.00 97.00 91 ALA A C 1
ATOM 727 O O . ALA A 1 91 ? 16.946 -15.768 -0.740 1.00 97.00 91 ALA A O 1
ATOM 728 N N . ASP A 1 92 ? 17.375 -14.061 -2.118 1.00 96.50 92 ASP A N 1
ATOM 729 C CA . ASP A 1 92 ? 18.272 -13.304 -1.236 1.00 96.50 92 ASP A CA 1
ATOM 730 C C . ASP A 1 92 ? 17.530 -12.293 -0.339 1.00 96.50 92 ASP A C 1
ATOM 732 O O . ASP A 1 92 ? 18.154 -11.501 0.367 1.00 96.50 92 ASP A O 1
ATOM 736 N N . GLY A 1 93 ? 16.194 -12.323 -0.333 1.00 95.62 93 GLY A N 1
ATOM 737 C CA . GLY A 1 93 ? 15.353 -11.550 0.579 1.00 95.62 93 GLY A CA 1
ATOM 738 C C . GLY A 1 93 ? 15.081 -10.108 0.149 1.00 95.62 93 GLY A C 1
ATOM 739 O O . GLY A 1 93 ? 14.431 -9.376 0.901 1.00 95.62 93 GLY A O 1
ATOM 740 N N . GLN A 1 94 ? 15.543 -9.691 -1.034 1.00 96.19 94 GLN A N 1
ATOM 741 C CA . GLN A 1 94 ? 15.264 -8.364 -1.583 1.00 96.19 94 GLN A CA 1
ATOM 742 C C . GLN A 1 94 ? 13.955 -8.321 -2.376 1.00 96.19 94 GLN A C 1
ATOM 744 O O . GLN A 1 94 ? 13.286 -9.322 -2.618 1.00 96.19 94 GLN A O 1
ATOM 749 N N . TRP A 1 95 ? 13.612 -7.111 -2.804 1.00 97.50 95 TRP A N 1
ATOM 750 C CA . TRP A 1 95 ? 12.611 -6.859 -3.829 1.00 97.50 95 TRP A CA 1
ATOM 751 C C . TRP A 1 95 ? 13.285 -6.162 -5.004 1.00 97.50 95 TRP A C 1
ATOM 753 O O . TRP A 1 95 ? 14.212 -5.367 -4.817 1.00 97.50 95 TRP A O 1
ATOM 763 N N . LEU A 1 96 ? 12.832 -6.464 -6.216 1.00 93.94 96 LEU A N 1
ATOM 764 C CA . LEU A 1 96 ? 13.330 -5.808 -7.421 1.00 93.94 96 LEU A CA 1
ATOM 765 C C . LEU A 1 96 ? 12.856 -4.353 -7.480 1.00 93.94 96 LEU A C 1
ATOM 767 O O . LEU A 1 96 ? 11.823 -4.000 -6.903 1.00 93.94 96 LEU A O 1
ATOM 771 N N . ASP A 1 97 ? 13.630 -3.516 -8.165 1.00 90.25 97 ASP A N 1
ATOM 772 C CA . ASP A 1 97 ? 13.256 -2.121 -8.379 1.00 90.25 97 ASP A CA 1
ATOM 773 C C . ASP A 1 97 ? 11.993 -2.035 -9.244 1.00 90.25 97 ASP A C 1
ATOM 775 O O . ASP A 1 97 ? 11.779 -2.834 -10.160 1.00 90.25 97 ASP A O 1
ATOM 779 N N . GLY A 1 98 ? 11.134 -1.079 -8.903 1.00 90.19 98 GLY A N 1
ATOM 780 C CA . GLY A 1 98 ? 9.877 -0.825 -9.594 1.00 90.19 98 GLY A CA 1
ATOM 781 C C . GLY A 1 98 ? 9.881 0.525 -10.302 1.00 90.19 98 GLY A C 1
ATOM 782 O O . GLY A 1 98 ? 10.903 1.007 -10.788 1.00 90.19 98 GLY A O 1
ATOM 783 N N . ALA A 1 99 ? 8.711 1.150 -10.344 1.00 91.50 99 ALA A N 1
ATOM 784 C CA . ALA A 1 99 ? 8.558 2.540 -10.737 1.00 91.50 99 ALA A CA 1
ATOM 785 C C . ALA A 1 99 ? 9.276 3.476 -9.752 1.00 91.50 99 ALA A C 1
ATOM 787 O O . ALA A 1 99 ? 9.430 3.157 -8.572 1.00 91.50 99 ALA A O 1
ATOM 788 N N . ILE A 1 100 ? 9.655 4.658 -10.240 1.00 91.06 100 ILE A N 1
ATOM 789 C CA . ILE A 1 100 ? 10.307 5.685 -9.426 1.00 91.06 100 ILE A CA 1
ATOM 790 C C . ILE A 1 100 ? 9.412 6.122 -8.258 1.00 91.06 100 ILE A C 1
ATOM 792 O O . ILE A 1 100 ? 8.213 6.351 -8.429 1.00 91.06 100 ILE A O 1
ATOM 796 N N . GLU A 1 101 ? 9.990 6.210 -7.062 1.00 90.12 101 GLU A N 1
ATOM 797 C CA . GLU A 1 101 ? 9.217 6.322 -5.823 1.00 90.12 101 GLU A CA 1
ATOM 798 C C . GLU A 1 101 ? 8.979 7.765 -5.392 1.00 90.12 101 GLU A C 1
ATOM 800 O O . GLU A 1 101 ? 7.923 8.100 -4.852 1.00 90.12 101 GLU A O 1
ATOM 805 N N . GLY A 1 102 ? 9.999 8.602 -5.564 1.00 90.06 102 GLY A N 1
ATOM 806 C CA . GLY A 1 102 ? 10.037 9.949 -5.031 1.00 90.06 102 GLY A CA 1
ATOM 807 C C . GLY A 1 102 ? 9.723 11.008 -6.070 1.00 90.06 102 GLY A C 1
ATOM 808 O O . GLY A 1 102 ? 10.083 10.895 -7.241 1.00 90.06 102 GLY A O 1
ATOM 809 N N . VAL A 1 103 ? 9.116 12.094 -5.601 1.00 94.25 103 VAL A N 1
ATOM 810 C CA . VAL A 1 103 ? 8.892 13.306 -6.384 1.00 94.25 103 VAL A CA 1
ATOM 811 C C . VAL A 1 103 ? 9.243 14.537 -5.559 1.00 94.25 103 VAL A C 1
ATOM 813 O O . VAL A 1 103 ? 8.935 14.615 -4.369 1.00 94.25 103 VAL A O 1
ATOM 816 N N . PHE A 1 104 ? 9.842 15.528 -6.208 1.00 90.12 104 PHE A N 1
ATOM 817 C CA . PHE A 1 104 ? 9.996 16.881 -5.702 1.00 90.12 104 PHE A CA 1
ATOM 818 C C . PHE A 1 104 ? 9.382 17.877 -6.685 1.00 90.12 104 PHE A C 1
ATOM 820 O O . PHE A 1 104 ? 9.460 17.713 -7.903 1.00 90.12 104 PHE A O 1
ATOM 827 N N . ASN A 1 105 ? 8.715 18.900 -6.140 1.00 91.94 105 ASN A N 1
ATOM 828 C CA . ASN A 1 105 ? 8.077 19.983 -6.897 1.00 91.94 105 ASN A CA 1
ATOM 829 C C . ASN A 1 105 ? 7.208 19.512 -8.081 1.00 91.94 105 ASN A C 1
ATOM 831 O O . ASN A 1 105 ? 7.187 20.154 -9.124 1.00 91.94 105 ASN A O 1
ATOM 835 N N . LYS A 1 106 ? 6.475 18.400 -7.901 1.00 87.81 106 LYS A N 1
ATOM 836 C CA . LYS A 1 106 ? 5.534 17.776 -8.860 1.00 87.81 106 LYS A CA 1
ATOM 837 C C . LYS A 1 106 ? 6.163 17.128 -10.095 1.00 87.81 106 LYS A C 1
ATOM 839 O O . LYS A 1 106 ? 5.643 16.113 -10.539 1.00 87.81 106 LYS A O 1
ATOM 844 N N . THR A 1 107 ? 7.243 17.688 -10.626 1.00 90.69 107 THR A N 1
ATOM 845 C CA . THR A 1 107 ? 7.762 17.359 -11.962 1.00 90.69 107 THR A CA 1
ATOM 846 C C . THR A 1 107 ? 9.099 16.645 -11.955 1.00 90.69 107 THR A C 1
ATOM 848 O O . THR A 1 107 ? 9.508 16.138 -12.994 1.00 90.69 107 THR A O 1
ATOM 851 N N . THR A 1 108 ? 9.792 16.579 -10.817 1.00 92.56 108 THR A N 1
ATOM 852 C CA . THR A 1 108 ? 11.112 15.954 -10.793 1.00 92.56 108 THR A CA 1
ATOM 853 C C . THR A 1 108 ? 11.128 14.735 -9.897 1.00 92.56 108 THR A C 1
ATOM 855 O O . THR A 1 108 ? 10.744 14.786 -8.731 1.00 92.56 108 THR A O 1
ATOM 858 N N . SER A 1 109 ? 11.547 13.616 -10.467 1.00 91.94 109 SER A N 1
ATOM 859 C CA . SER A 1 109 ? 11.547 12.322 -9.809 1.00 91.94 109 SER A CA 1
ATOM 860 C C . SER A 1 109 ? 12.884 12.036 -9.128 1.00 91.94 109 SER A C 1
ATOM 862 O O . SER A 1 109 ? 13.939 12.430 -9.626 1.00 91.94 109 SER A O 1
ATOM 864 N N . VAL A 1 110 ? 12.850 11.315 -8.012 1.00 93.44 110 VAL A N 1
ATOM 865 C CA . VAL A 1 110 ? 14.040 10.888 -7.267 1.00 93.44 110 VAL A CA 1
ATOM 866 C C . VAL A 1 110 ? 13.878 9.435 -6.834 1.00 93.44 110 VAL A C 1
ATOM 868 O O . VAL A 1 110 ? 12.796 9.014 -6.428 1.00 93.44 110 VAL A O 1
ATOM 871 N N . THR A 1 111 ? 14.954 8.662 -6.937 1.00 94.38 111 THR A N 1
ATOM 872 C CA . THR A 1 111 ? 14.975 7.254 -6.533 1.00 94.38 111 THR A CA 1
ATOM 873 C C . THR A 1 111 ? 15.224 7.121 -5.036 1.00 94.38 111 THR A C 1
ATOM 875 O O . THR A 1 111 ? 16.155 7.741 -4.512 1.00 94.38 111 THR A O 1
ATOM 878 N N . TYR A 1 112 ? 14.473 6.247 -4.369 1.00 95.06 112 TYR A N 1
ATOM 879 C CA . TYR A 1 112 ? 14.704 5.873 -2.970 1.00 95.06 112 TYR A CA 1
ATOM 880 C C . TYR A 1 112 ? 14.943 4.359 -2.838 1.00 95.06 112 TYR A C 1
ATOM 882 O O . TYR A 1 112 ? 14.041 3.631 -2.418 1.00 95.06 112 TYR A O 1
ATOM 890 N N . PRO A 1 113 ? 16.173 3.863 -3.089 1.00 92.75 113 PRO A N 1
ATOM 891 C CA . PRO A 1 113 ? 16.452 2.422 -3.184 1.00 92.75 113 PRO A CA 1
ATOM 892 C C . PRO A 1 113 ? 16.078 1.608 -1.937 1.00 92.75 113 PRO A C 1
ATOM 894 O O . PRO A 1 113 ? 15.790 0.416 -2.015 1.00 92.75 113 PRO A O 1
ATOM 897 N N . HIS A 1 114 ? 16.063 2.244 -0.762 1.00 95.06 114 HIS A N 1
ATOM 898 C CA . HIS A 1 114 ? 15.724 1.588 0.500 1.00 95.06 114 HIS A CA 1
ATOM 899 C C . HIS A 1 114 ? 14.217 1.413 0.741 1.00 95.06 114 HIS A C 1
ATOM 901 O O . HIS A 1 114 ? 13.836 0.632 1.616 1.00 95.06 114 HIS A O 1
ATOM 907 N N . TYR A 1 115 ? 13.344 2.096 -0.008 1.00 95.50 115 TYR A N 1
ATOM 908 C CA . TYR A 1 115 ? 11.893 2.048 0.218 1.00 95.50 115 TYR A CA 1
ATOM 909 C C . TYR A 1 115 ? 11.324 0.642 0.042 1.00 95.50 115 TYR A C 1
ATOM 911 O O . TYR A 1 115 ? 10.502 0.207 0.851 1.00 95.50 115 TYR A O 1
ATOM 919 N N . LYS A 1 116 ? 11.819 -0.099 -0.952 1.00 92.12 116 LYS A N 1
ATOM 920 C CA . LYS A 1 116 ? 11.415 -1.487 -1.203 1.00 92.12 116 LYS A CA 1
ATOM 921 C C . LYS A 1 116 ? 11.710 -2.435 -0.037 1.00 92.12 116 LYS A C 1
ATOM 923 O O . LYS A 1 116 ? 11.026 -3.440 0.101 1.00 92.12 116 LYS A O 1
ATOM 928 N N . PHE A 1 117 ? 12.674 -2.105 0.823 1.00 96.50 117 PHE A N 1
ATOM 929 C CA . PHE A 1 117 ? 12.980 -2.878 2.026 1.00 96.50 117 PHE A CA 1
ATOM 930 C C . PHE A 1 117 ? 12.205 -2.356 3.232 1.00 96.50 117 PHE A C 1
ATOM 932 O O . PHE A 1 117 ? 11.426 -3.090 3.838 1.00 96.50 117 PHE A O 1
ATOM 939 N N . ALA A 1 118 ? 12.395 -1.076 3.568 1.00 96.94 118 ALA A N 1
ATOM 940 C CA . ALA A 1 118 ? 11.878 -0.492 4.802 1.00 96.94 118 ALA A CA 1
ATOM 941 C C . ALA A 1 118 ? 10.353 -0.623 4.902 1.00 96.94 118 ALA A C 1
ATOM 943 O O . ALA A 1 118 ? 9.824 -1.027 5.940 1.00 96.94 118 ALA A O 1
ATOM 944 N N . TRP A 1 119 ? 9.643 -0.333 3.808 1.00 97.62 119 TRP A N 1
ATOM 945 C CA . TRP A 1 119 ? 8.186 -0.381 3.805 1.00 97.62 119 TRP A CA 1
ATOM 946 C C . TRP A 1 119 ? 7.659 -1.809 3.764 1.00 97.62 119 TRP A C 1
ATOM 948 O O . TRP A 1 119 ? 6.747 -2.116 4.527 1.00 97.62 119 TRP A O 1
ATOM 958 N N . SER A 1 120 ? 8.251 -2.691 2.958 1.00 97.94 120 SER A N 1
ATOM 959 C CA . SER A 1 120 ? 7.835 -4.098 2.863 1.00 97.94 120 SER A CA 1
ATOM 960 C C . SER A 1 120 ? 7.998 -4.822 4.197 1.00 97.94 120 SER A C 1
ATOM 962 O O . SER A 1 120 ? 7.046 -5.427 4.686 1.00 97.94 120 SER A O 1
ATOM 964 N N . ILE A 1 121 ? 9.161 -4.683 4.841 1.00 98.25 121 ILE A N 1
ATOM 965 C CA . ILE A 1 121 ? 9.434 -5.290 6.151 1.00 98.25 121 ILE A CA 1
ATOM 966 C C . ILE A 1 121 ? 8.466 -4.739 7.207 1.00 98.25 121 ILE A C 1
ATOM 968 O O . ILE A 1 121 ? 7.861 -5.506 7.957 1.00 98.25 121 ILE A O 1
ATOM 972 N N . SER A 1 122 ? 8.267 -3.416 7.247 1.00 98.31 122 SER A N 1
ATOM 973 C CA . SER A 1 122 ? 7.342 -2.776 8.193 1.00 98.31 122 SER A CA 1
ATOM 974 C C . SER A 1 122 ? 5.894 -3.239 7.991 1.00 98.31 122 SER A C 1
ATOM 976 O O . SER A 1 122 ? 5.208 -3.578 8.960 1.00 98.31 122 SER A O 1
ATOM 978 N N . ALA A 1 123 ? 5.434 -3.293 6.738 1.00 98.44 123 ALA A N 1
ATOM 979 C CA . ALA A 1 123 ? 4.086 -3.716 6.380 1.00 98.44 123 ALA A CA 1
ATOM 980 C C . ALA A 1 123 ? 3.831 -5.173 6.776 1.00 98.44 123 ALA A C 1
ATOM 982 O O . ALA A 1 123 ? 2.861 -5.444 7.484 1.00 98.44 123 ALA A O 1
ATOM 983 N N . LEU A 1 124 ? 4.723 -6.091 6.389 1.00 98.12 124 LEU A N 1
ATOM 984 C CA . LEU A 1 124 ? 4.606 -7.513 6.717 1.00 98.12 124 LEU A CA 1
ATOM 985 C C . LEU A 1 124 ? 4.678 -7.756 8.229 1.00 98.12 124 LEU A C 1
ATOM 987 O O . LEU A 1 124 ? 3.832 -8.462 8.775 1.00 98.12 124 LEU A O 1
ATOM 991 N N . GLY A 1 125 ? 5.614 -7.114 8.935 1.00 98.06 125 GLY A N 1
ATOM 992 C CA . GLY A 1 125 ? 5.737 -7.257 10.388 1.00 98.06 125 GLY A CA 1
ATOM 993 C C . GLY A 1 125 ? 4.493 -6.773 11.142 1.00 98.06 125 GLY A C 1
ATOM 994 O O . GLY A 1 125 ? 3.999 -7.448 12.050 1.00 98.06 125 GLY A O 1
ATOM 995 N N . LYS A 1 126 ? 3.928 -5.624 10.748 1.00 98.06 126 LYS A N 1
ATOM 996 C CA . LYS A 1 126 ? 2.686 -5.104 11.348 1.00 98.06 126 LYS A CA 1
ATOM 997 C C . LYS A 1 126 ? 1.463 -5.943 10.968 1.00 98.06 126 LYS A C 1
ATOM 999 O O . LYS A 1 126 ? 0.591 -6.127 11.818 1.00 98.06 126 LYS A O 1
ATOM 1004 N N . ALA A 1 127 ? 1.401 -6.467 9.744 1.00 97.94 127 ALA A N 1
ATOM 1005 C CA . ALA A 1 127 ? 0.331 -7.360 9.308 1.00 97.94 127 ALA A CA 1
ATOM 1006 C C . ALA A 1 127 ? 0.355 -8.684 10.084 1.00 97.94 127 ALA A C 1
ATOM 1008 O O . ALA A 1 127 ? -0.677 -9.081 10.621 1.00 97.94 127 ALA A O 1
ATOM 1009 N N . HIS A 1 128 ? 1.525 -9.308 10.243 1.00 96.94 128 HIS A N 1
ATOM 1010 C CA . HIS A 1 128 ? 1.682 -10.524 11.043 1.00 96.94 128 HIS A CA 1
ATOM 1011 C C . HIS A 1 128 ? 1.266 -10.304 12.505 1.00 96.94 128 HIS A C 1
ATOM 1013 O O . HIS A 1 128 ? 0.504 -11.092 13.055 1.00 96.94 128 HIS A O 1
ATOM 1019 N N . LYS A 1 129 ? 1.648 -9.171 13.117 1.00 96.56 129 LYS A N 1
ATOM 1020 C CA . LYS A 1 129 ? 1.192 -8.817 14.475 1.00 96.56 129 LYS A CA 1
ATOM 1021 C C . LYS A 1 129 ? -0.333 -8.660 14.573 1.00 96.56 129 LYS A C 1
ATOM 1023 O O . LYS A 1 129 ? -0.914 -8.933 15.621 1.00 96.56 129 LYS A O 1
ATOM 1028 N N . ARG A 1 130 ? -0.985 -8.168 13.515 1.00 95.88 130 ARG A N 1
ATOM 1029 C CA . ARG A 1 130 ? -2.441 -7.957 13.472 1.00 95.88 130 ARG A CA 1
ATOM 1030 C C . ARG A 1 130 ? -3.221 -9.247 13.208 1.00 95.88 1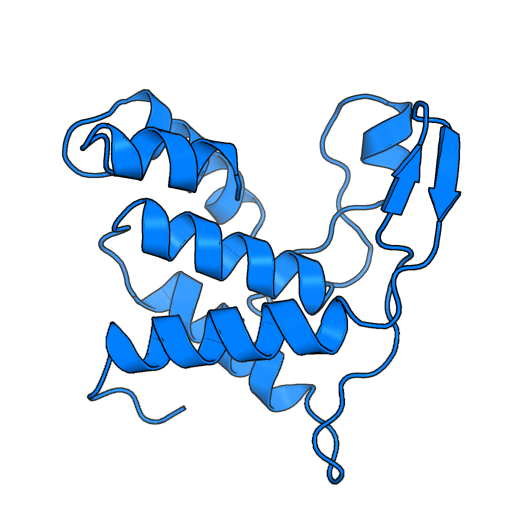30 ARG A C 1
ATOM 1032 O O . ARG A 1 130 ? -4.362 -9.346 13.670 1.00 95.88 130 ARG A O 1
ATOM 1039 N N . PHE A 1 131 ? -2.623 -10.175 12.465 1.00 94.50 131 PHE A N 1
ATOM 1040 C CA . PHE A 1 131 ? -3.217 -11.426 12.001 1.00 94.50 131 PHE A CA 1
ATOM 1041 C C . PHE A 1 131 ? -2.277 -12.610 12.304 1.00 94.50 131 PHE A C 1
ATOM 1043 O O . PHE A 1 131 ? -1.666 -13.156 11.383 1.00 94.50 131 PHE A O 1
ATOM 1050 N N . PRO A 1 132 ? -2.127 -12.996 13.586 1.00 90.50 132 PRO A N 1
ATOM 1051 C CA . PRO A 1 132 ? -1.158 -14.016 13.993 1.00 90.50 132 PRO A CA 1
ATOM 1052 C C . PRO A 1 132 ? -1.486 -15.413 13.447 1.00 90.50 132 PRO A C 1
ATOM 1054 O O . PRO A 1 132 ? -0.574 -16.199 13.213 1.00 90.50 132 PRO A O 1
ATOM 1057 N N . ASP A 1 133 ? -2.765 -15.701 13.196 1.00 90.19 133 ASP A N 1
ATOM 1058 C CA . ASP A 1 133 ? -3.236 -17.024 12.760 1.00 90.19 133 ASP A CA 1
ATOM 1059 C C . ASP A 1 133 ? -3.166 -17.230 11.236 1.00 90.19 133 ASP A C 1
ATOM 1061 O O . ASP A 1 133 ? -3.490 -18.303 10.726 1.00 90.19 133 ASP A O 1
ATOM 1065 N N . VAL A 1 134 ? -2.774 -16.200 10.481 1.00 87.50 134 VAL A N 1
ATOM 1066 C CA . VAL A 1 134 ? -2.679 -16.276 9.020 1.00 87.50 134 VAL A CA 1
ATOM 1067 C C . VAL A 1 134 ? -1.337 -16.875 8.634 1.00 87.50 134 VAL A C 1
ATOM 1069 O O . VAL A 1 134 ? -0.285 -16.305 8.925 1.00 87.50 134 VAL A O 1
ATOM 1072 N N . GLN A 1 135 ? -1.386 -17.999 7.922 1.00 80.75 135 GLN A N 1
ATOM 1073 C CA . GLN A 1 135 ? -0.233 -18.510 7.190 1.00 80.75 135 GLN A CA 1
ATOM 1074 C C . GLN A 1 135 ? -0.091 -17.730 5.882 1.00 80.75 135 GLN A C 1
ATOM 1076 O O . GLN A 1 135 ? -1.035 -17.646 5.088 1.00 80.75 135 GLN A O 1
ATOM 1081 N N . TRP A 1 136 ? 1.069 -17.099 5.735 1.00 82.69 136 TRP A N 1
ATOM 1082 C CA . TRP A 1 136 ? 1.395 -16.183 4.653 1.00 82.69 136 TRP A CA 1
ATOM 1083 C C . TRP A 1 136 ? 1.959 -16.897 3.432 1.00 82.69 136 TRP A C 1
ATOM 1085 O O . TRP A 1 136 ? 2.766 -17.832 3.630 1.00 82.69 136 TRP A O 1
#

Secondary structure (DSSP, 8-state):
-HHHHHHHHTT--TTT-HHHHHHHHHHHTT--TTS---B-THHHHHSS--B-SS--HHHHHHHHHHHHHTT-S-SHHHHHHHHHHHHTB-TTS-B---S--EEETTTEEE--TTHHHHHHHHHHHHHHHH-TT---

Foldseek 3Di:
DVVLLVCLVVVAACVHDPVLVVVLVVLVVQQDPQLAHAFALVCLQVVHTDGDPDGDLLRLLVNLVSCLSRVPPDLVSNVSSLVSLVVQQDPVRFHDDDHFDDDDPSPDTDHDRCSRPPSSVVSNVSSCVVPVPDDD